Protein AF-A0A430BNZ7-F1 (afdb_monomer)

Secondary structure (DSSP, 8-state):
-----HHHHHHHHHTT-S-EEEETTEEEEPHHHHHHHHHT-

Foldseek 3Di:
DLPDDPVRVVVCVVVVLFDWDDDPPDIDTDPVSSCVVSVVD

Structure (mmCIF, N/CA/C/O backbone):
data_AF-A0A430BNZ7-F1
#
_entry.id   AF-A0A430BNZ7-F1
#
loop_
_atom_site.group_PDB
_atom_site.id
_atom_site.type_symbol
_atom_site.label_ato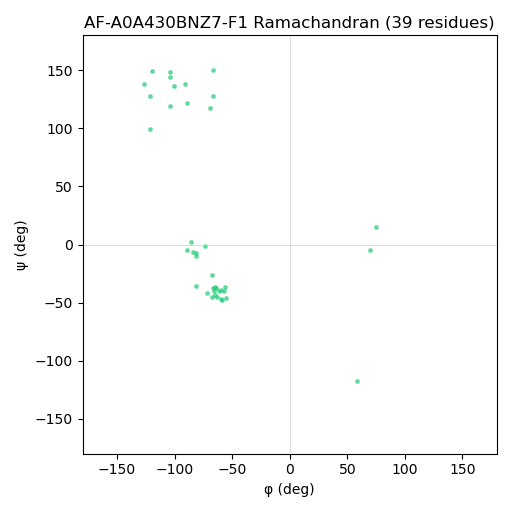m_id
_atom_site.label_alt_id
_atom_site.label_comp_id
_atom_site.label_asym_id
_atom_site.label_entity_id
_atom_site.label_seq_id
_atom_site.pdbx_PDB_ins_code
_atom_site.Cartn_x
_atom_site.Cartn_y
_atom_site.Cartn_z
_atom_site.occupancy
_atom_site.B_iso_or_equiv
_atom_site.auth_seq_id
_atom_site.auth_comp_id
_atom_site.auth_asym_id
_atom_site.auth_atom_id
_atom_site.pdbx_PDB_model_num
ATOM 1 N N . MET A 1 1 ? 13.771 3.259 -0.791 1.00 56.84 1 MET A N 1
ATOM 2 C CA . MET A 1 1 ? 12.733 4.038 -1.505 1.00 56.84 1 MET A CA 1
ATOM 3 C C . MET A 1 1 ? 12.249 3.155 -2.651 1.00 56.84 1 MET A C 1
ATOM 5 O O . MET A 1 1 ? 13.102 2.637 -3.349 1.00 56.84 1 MET A O 1
ATOM 9 N N . SER A 1 2 ? 10.949 2.883 -2.795 1.00 67.25 2 SER A N 1
ATOM 10 C CA . SER A 1 2 ? 10.430 1.813 -3.677 1.00 67.25 2 SER A CA 1
ATOM 11 C C . SER A 1 2 ? 10.495 2.099 -5.186 1.00 67.25 2 SER A C 1
ATOM 13 O O . SER A 1 2 ? 10.046 1.269 -5.965 1.00 67.25 2 SER A O 1
ATOM 15 N N . GLY A 1 3 ? 10.982 3.270 -5.615 1.00 78.56 3 GLY A N 1
ATOM 16 C CA . GLY A 1 3 ? 11.041 3.667 -7.032 1.00 78.56 3 GLY A CA 1
ATOM 17 C C . GLY A 1 3 ? 9.680 3.953 -7.690 1.00 78.56 3 GLY A C 1
ATOM 18 O O . GLY A 1 3 ? 9.633 4.4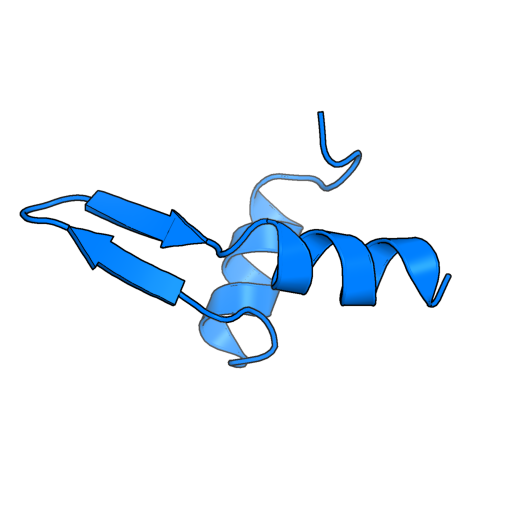03 -8.829 1.00 78.56 3 GLY A O 1
ATOM 19 N N . LEU A 1 4 ? 8.568 3.734 -6.981 1.00 81.50 4 LEU A N 1
ATOM 20 C CA . LEU A 1 4 ? 7.210 3.927 -7.487 1.00 81.50 4 LEU A CA 1
ATOM 21 C C . LEU A 1 4 ? 6.694 5.340 -7.202 1.00 81.50 4 LEU A C 1
ATOM 23 O O . LEU A 1 4 ? 6.840 5.862 -6.095 1.00 81.50 4 LEU A O 1
ATOM 27 N N . SER A 1 5 ? 6.013 5.930 -8.186 1.00 87.25 5 SER A N 1
ATOM 28 C CA . SER A 1 5 ? 5.297 7.193 -7.996 1.00 87.25 5 SER A CA 1
ATOM 29 C C . SER A 1 5 ? 4.110 7.023 -7.034 1.00 87.25 5 SER A C 1
ATOM 31 O O . SER A 1 5 ? 3.481 5.961 -6.977 1.00 87.25 5 SER A O 1
ATOM 33 N N . ILE A 1 6 ? 3.761 8.087 -6.300 1.00 88.00 6 ILE A N 1
ATOM 34 C CA . ILE A 1 6 ? 2.606 8.091 -5.385 1.00 88.00 6 ILE A CA 1
ATOM 35 C C . ILE A 1 6 ? 1.297 7.694 -6.106 1.00 88.00 6 ILE A C 1
ATOM 37 O O . ILE A 1 6 ? 0.591 6.825 -5.589 1.00 88.00 6 ILE A O 1
ATOM 41 N N . PRO A 1 7 ? 0.965 8.233 -7.301 1.00 92.12 7 PRO A N 1
ATOM 42 C CA . PRO A 1 7 ? -0.240 7.829 -8.032 1.00 92.12 7 PRO A CA 1
ATOM 43 C C . PRO A 1 7 ? -0.270 6.339 -8.380 1.00 92.12 7 PRO A C 1
ATOM 45 O O . PRO A 1 7 ? -1.321 5.704 -8.282 1.00 92.12 7 PRO A O 1
ATOM 48 N N . THR A 1 8 ? 0.877 5.767 -8.760 1.00 90.25 8 THR A N 1
ATOM 49 C CA . THR A 1 8 ? 0.994 4.332 -9.046 1.00 90.25 8 THR A CA 1
ATOM 50 C C . THR A 1 8 ? 0.700 3.512 -7.795 1.00 90.25 8 THR A C 1
ATOM 52 O O . THR A 1 8 ? -0.088 2.574 -7.858 1.00 90.25 8 THR A O 1
ATOM 55 N N . LEU A 1 9 ? 1.253 3.905 -6.643 1.00 87.44 9 LEU A N 1
ATOM 56 C CA . LEU A 1 9 ? 1.016 3.215 -5.376 1.00 87.44 9 LEU A CA 1
ATOM 57 C C . LEU A 1 9 ? -0.478 3.190 -5.010 1.00 87.44 9 LEU A C 1
ATOM 59 O O . LEU A 1 9 ? -1.018 2.130 -4.703 1.00 87.44 9 LEU A O 1
ATOM 63 N N . TYR A 1 10 ? -1.167 4.332 -5.100 1.00 89.12 10 TYR A N 1
ATOM 64 C CA . TYR A 1 10 ? -2.604 4.405 -4.812 1.00 89.12 10 TYR A CA 1
ATOM 65 C C . TYR A 1 10 ? -3.452 3.605 -5.805 1.00 89.12 10 TYR A C 1
ATOM 67 O O . TYR A 1 10 ? -4.428 2.978 -5.397 1.00 89.12 10 TYR A O 1
ATOM 75 N N . ARG A 1 11 ? -3.072 3.580 -7.088 1.00 91.00 11 ARG A N 1
ATOM 76 C CA . ARG A 1 11 ? -3.755 2.773 -8.109 1.00 91.00 11 ARG A CA 1
ATOM 77 C C . ARG A 1 11 ? -3.612 1.275 -7.838 1.00 91.00 11 ARG A C 1
ATOM 79 O O . ARG A 1 11 ? -4.590 0.542 -7.939 1.00 91.00 11 ARG A O 1
ATOM 86 N N . LEU A 1 12 ? -2.415 0.827 -7.469 1.00 89.75 12 LEU A N 1
ATOM 87 C CA . LEU A 1 12 ? -2.156 -0.573 -7.124 1.00 89.75 12 LEU A CA 1
ATOM 88 C C . LEU A 1 12 ? -2.905 -0.978 -5.847 1.00 89.75 12 LEU A C 1
ATOM 90 O O . LEU A 1 12 ? -3.524 -2.038 -5.799 1.00 89.75 12 LEU A O 1
ATOM 94 N N . MET A 1 13 ? -2.951 -0.094 -4.844 1.00 87.81 13 MET A N 1
ATOM 95 C CA . MET A 1 13 ? -3.790 -0.293 -3.660 1.00 87.81 13 MET A CA 1
ATOM 96 C C . MET A 1 13 ? -5.277 -0.416 -4.014 1.00 87.81 13 MET A C 1
ATOM 98 O O . MET A 1 13 ? -5.948 -1.304 -3.497 1.00 87.81 13 MET A O 1
ATOM 102 N N . SER A 1 14 ? -5.814 0.467 -4.867 1.00 89.00 14 SER A N 1
ATOM 103 C CA . SER A 1 14 ? -7.243 0.449 -5.214 1.00 89.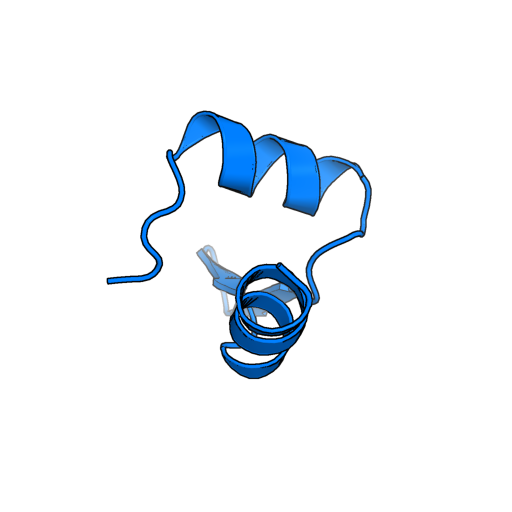00 14 SER A CA 1
ATOM 104 C C . SER A 1 14 ? -7.641 -0.786 -6.020 1.00 89.00 14 SER A C 1
ATOM 106 O O . SER A 1 14 ? -8.792 -1.198 -5.964 1.00 89.00 14 SER A O 1
ATOM 108 N N . ARG A 1 15 ? -6.696 -1.373 -6.762 1.00 89.94 15 ARG A N 1
ATOM 109 C CA . ARG A 1 15 ? -6.890 -2.612 -7.526 1.00 89.94 15 ARG A CA 1
ATOM 110 C C . ARG A 1 15 ? -6.708 -3.885 -6.693 1.00 89.94 15 ARG A C 1
ATOM 112 O O . ARG A 1 15 ? -6.966 -4.967 -7.201 1.00 89.94 15 ARG A O 1
ATOM 119 N N . GLY A 1 16 ? -6.277 -3.767 -5.435 1.00 87.44 16 GLY A N 1
ATOM 120 C CA . GLY A 1 16 ? -5.979 -4.922 -4.581 1.00 87.44 16 GLY A CA 1
ATOM 121 C C . GLY A 1 16 ? -4.666 -5.628 -4.932 1.00 87.44 16 GLY A C 1
ATOM 122 O O . GLY A 1 16 ? -4.430 -6.734 -4.465 1.00 87.44 16 GLY A O 1
ATOM 123 N N . GLU A 1 17 ? -3.798 -4.990 -5.722 1.00 88.00 17 GLU A N 1
ATOM 124 C CA . GLU A 1 17 ? -2.491 -5.531 -6.128 1.00 88.00 17 GLU A CA 1
ATOM 125 C C . GLU A 1 17 ? -1.409 -5.327 -5.048 1.00 88.00 17 GLU A C 1
ATOM 127 O O . GLU A 1 17 ? -0.289 -5.821 -5.167 1.00 88.00 17 GLU A O 1
ATOM 132 N N . LEU A 1 18 ? -1.733 -4.587 -3.982 1.00 90.31 18 LEU A N 1
ATOM 133 C CA . LEU A 1 18 ? -0.871 -4.380 -2.824 1.00 90.31 18 LEU A CA 1
ATOM 134 C C . LEU A 1 18 ? -1.554 -4.857 -1.547 1.00 90.31 18 LEU A C 1
ATOM 136 O O . LEU A 1 18 ? -2.636 -4.383 -1.196 1.00 90.31 18 LEU A O 1
ATOM 140 N N . ASP A 1 19 ? -0.859 -5.705 -0.794 1.00 91.94 19 ASP A N 1
ATOM 141 C CA . ASP A 1 19 ? -1.292 -6.093 0.540 1.00 91.94 19 ASP A CA 1
ATOM 142 C C . ASP A 1 19 ? -1.169 -4.903 1.490 1.00 91.94 19 ASP A C 1
ATOM 144 O O . ASP A 1 19 ? -0.072 -4.395 1.765 1.00 91.94 19 ASP A O 1
ATOM 148 N N . THR A 1 20 ? -2.310 -4.473 2.027 1.00 92.88 20 THR A N 1
ATOM 149 C CA . THR A 1 20 ? -2.378 -3.357 2.969 1.00 92.88 20 THR A CA 1
ATOM 150 C C . THR A 1 20 ? -2.956 -3.777 4.308 1.00 92.88 20 THR A C 1
ATOM 152 O O . THR A 1 20 ? -3.797 -4.667 4.402 1.00 92.88 20 THR A O 1
ATOM 155 N N . VAL A 1 21 ? -2.505 -3.105 5.364 1.00 93.69 21 VAL A N 1
ATOM 156 C CA . VAL A 1 21 ? -3.030 -3.257 6.721 1.00 93.69 21 VAL A CA 1
ATOM 157 C C . VAL A 1 21 ? -3.412 -1.890 7.272 1.00 93.69 21 VAL A C 1
ATOM 159 O O . VAL A 1 21 ? -2.708 -0.894 7.077 1.00 93.69 21 VAL A O 1
ATOM 162 N N . LYS A 1 22 ? -4.559 -1.818 7.948 1.00 94.06 22 LYS A N 1
ATOM 163 C CA . LYS A 1 22 ? -5.011 -0.596 8.617 1.00 94.06 22 LYS A CA 1
ATOM 164 C C . LYS A 1 22 ? -4.463 -0.576 10.041 1.00 94.06 22 LYS A C 1
ATOM 166 O O . LYS A 1 22 ? -4.756 -1.470 10.824 1.00 94.06 22 LYS A O 1
ATOM 171 N N . VAL A 1 23 ? -3.703 0.462 10.377 1.00 95.50 23 VAL A N 1
ATOM 172 C CA . VAL A 1 23 ? -3.155 0.696 11.718 1.00 95.50 23 VAL A CA 1
ATOM 173 C C . VAL A 1 23 ? -3.668 2.048 12.204 1.00 95.50 23 VAL A C 1
ATOM 175 O O . VAL A 1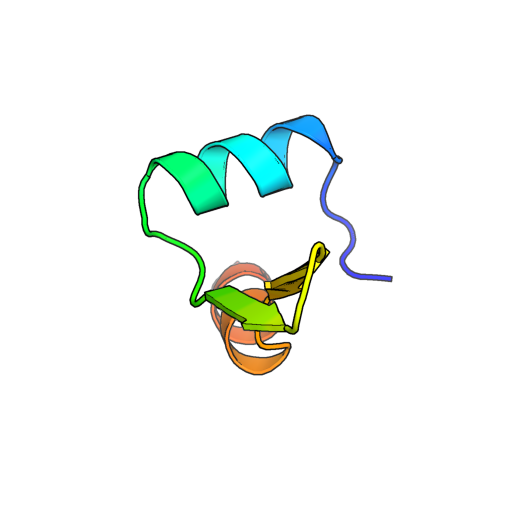 23 ? -3.196 3.112 11.791 1.00 95.50 23 VAL A O 1
ATOM 178 N N . GLY A 1 24 ? -4.712 2.013 13.035 1.00 94.94 24 GLY A N 1
ATOM 179 C CA . GLY A 1 24 ? -5.435 3.208 13.469 1.00 94.94 24 GLY A CA 1
ATOM 180 C C . GLY A 1 24 ? -6.012 3.992 12.283 1.00 94.94 24 GLY A C 1
ATOM 181 O O . GLY A 1 24 ? -6.854 3.489 11.536 1.00 94.94 24 GLY A O 1
ATOM 182 N N . ARG A 1 25 ? -5.545 5.237 12.104 1.00 94.25 25 ARG A N 1
ATOM 183 C CA . ARG A 1 25 ? -5.938 6.122 10.988 1.00 94.25 25 ARG A CA 1
ATOM 184 C C . ARG A 1 25 ? -5.059 5.978 9.738 1.00 94.25 25 ARG A C 1
ATOM 186 O O . ARG A 1 25 ? -5.340 6.621 8.734 1.00 94.25 25 ARG A O 1
ATOM 193 N N . ARG A 1 26 ? -3.996 5.170 9.785 1.00 92.81 26 ARG A N 1
ATOM 194 C CA . ARG A 1 26 ? -3.043 4.995 8.679 1.00 92.81 26 ARG A CA 1
ATOM 195 C C . A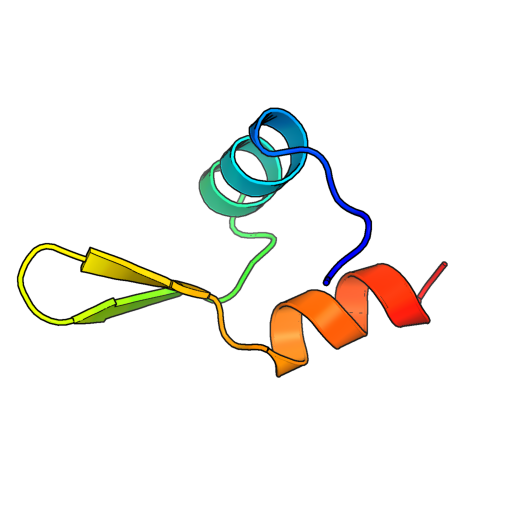RG A 1 26 ? -3.281 3.667 7.968 1.00 92.81 26 ARG A C 1
ATOM 197 O O . ARG A 1 26 ? -3.601 2.662 8.600 1.00 92.81 26 ARG A O 1
ATOM 204 N N . ARG A 1 27 ? -3.089 3.656 6.651 1.00 91.12 27 ARG A N 1
ATOM 205 C CA . ARG A 1 27 ? -3.007 2.435 5.843 1.00 91.12 27 ARG A CA 1
ATOM 206 C C . ARG A 1 27 ? -1.543 2.207 5.494 1.00 91.12 27 ARG A C 1
ATOM 208 O O . ARG A 1 27 ? -0.928 3.069 4.876 1.00 91.12 27 ARG A O 1
ATOM 215 N N . LEU A 1 28 ? -0.995 1.078 5.921 1.00 92.00 28 LEU A N 1
ATOM 216 C CA . LEU A 1 28 ? 0.380 0.682 5.634 1.00 92.00 28 LEU A CA 1
ATOM 217 C C . LEU A 1 28 ? 0.381 -0.393 4.547 1.00 92.00 28 LEU A C 1
ATOM 219 O O . LEU A 1 28 ? -0.550 -1.192 4.465 1.00 92.00 28 LEU A O 1
ATOM 223 N N . VAL A 1 29 ? 1.425 -0.408 3.723 1.00 90.69 29 VAL A N 1
ATOM 224 C CA . VAL A 1 29 ? 1.661 -1.438 2.700 1.00 90.69 29 VAL A CA 1
ATOM 225 C C . VAL A 1 29 ? 2.699 -2.410 3.233 1.00 90.69 29 VAL A C 1
ATOM 227 O O . VAL A 1 29 ? 3.712 -1.976 3.786 1.00 90.69 29 VAL A O 1
ATOM 230 N N . LYS A 1 30 ? 2.483 -3.714 3.053 1.00 91.44 30 LYS A N 1
ATOM 231 C CA . LYS A 1 30 ? 3.512 -4.707 3.374 1.00 91.44 30 LYS A CA 1
ATOM 232 C C . LYS A 1 30 ? 4.696 -4.544 2.422 1.00 91.44 30 LYS A C 1
ATOM 234 O O . LYS A 1 30 ? 4.523 -4.578 1.206 1.00 91.44 30 LYS A O 1
ATOM 239 N N . VAL A 1 31 ? 5.905 -4.426 2.970 1.00 89.00 31 VAL A N 1
ATOM 240 C CA . VAL A 1 31 ? 7.142 -4.280 2.179 1.00 89.00 31 VAL A CA 1
ATOM 241 C C . VAL A 1 31 ? 7.321 -5.447 1.205 1.00 89.00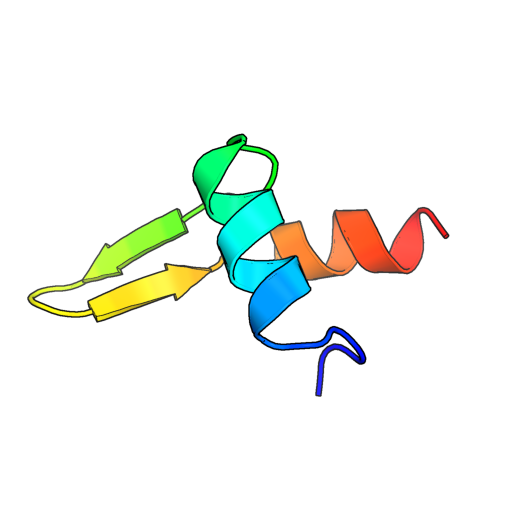 31 VAL A C 1
ATOM 243 O O . VAL A 1 31 ? 7.652 -5.232 0.047 1.00 89.00 31 VAL A O 1
ATOM 246 N N . GLU A 1 32 ? 7.004 -6.669 1.632 1.00 87.88 32 GLU A N 1
ATOM 247 C CA . GLU A 1 32 ? 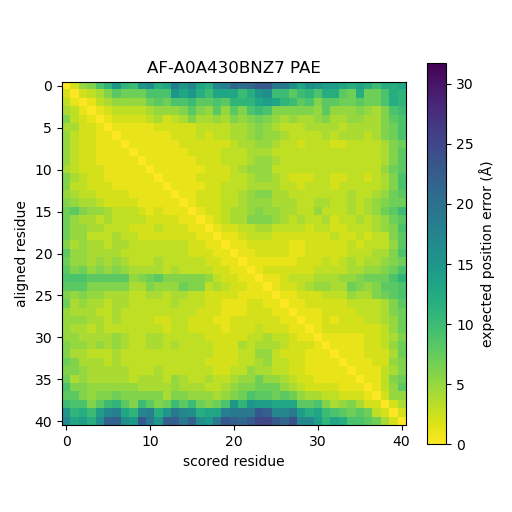7.018 -7.861 0.777 1.00 87.88 32 GLU A CA 1
ATOM 248 C C . GLU A 1 32 ? 6.121 -7.720 -0.464 1.00 87.88 32 GLU A C 1
ATOM 250 O O . GLU A 1 32 ? 6.480 -8.164 -1.549 1.00 87.88 32 GLU A O 1
ATOM 255 N N . SER A 1 33 ? 4.970 -7.054 -0.337 1.00 87.19 33 SER A N 1
ATOM 256 C CA . SER A 1 33 ? 4.079 -6.794 -1.472 1.00 87.19 33 SER A CA 1
ATOM 257 C C . SER A 1 33 ? 4.707 -5.845 -2.488 1.00 87.19 33 SER A C 1
ATOM 259 O O . SER A 1 33 ? 4.546 -6.041 -3.687 1.00 87.19 33 SER A O 1
ATOM 261 N N . ILE A 1 34 ? 5.446 -4.838 -2.012 1.00 85.81 34 ILE A N 1
ATOM 262 C CA . ILE A 1 34 ? 6.197 -3.916 -2.873 1.00 85.81 34 ILE A CA 1
ATOM 263 C C . ILE A 1 34 ? 7.334 -4.671 -3.562 1.00 85.81 34 ILE A C 1
ATOM 265 O O . ILE A 1 34 ? 7.511 -4.541 -4.768 1.00 85.81 34 ILE A O 1
ATOM 269 N N . ASN A 1 35 ? 8.071 -5.493 -2.815 1.00 86.12 35 ASN A N 1
ATOM 270 C CA . ASN A 1 35 ? 9.186 -6.265 -3.355 1.00 86.12 35 ASN A CA 1
ATOM 271 C C . ASN A 1 35 ? 8.732 -7.287 -4.404 1.00 86.12 35 ASN A C 1
ATOM 273 O O . ASN A 1 35 ? 9.423 -7.449 -5.399 1.00 86.12 35 ASN A O 1
ATOM 277 N N . ARG A 1 36 ? 7.567 -7.929 -4.237 1.00 85.00 36 ARG A N 1
ATOM 278 C CA . ARG A 1 36 ? 6.987 -8.809 -5.268 1.00 85.00 36 ARG A CA 1
ATOM 279 C C . ARG A 1 36 ? 6.684 -8.064 -6.567 1.00 85.00 36 ARG A C 1
ATOM 281 O O . ARG A 1 36 ? 6.936 -8.599 -7.634 1.00 85.00 36 ARG A O 1
ATOM 288 N N . LEU A 1 37 ? 6.177 -6.836 -6.481 1.00 81.50 37 LEU A N 1
ATOM 289 C CA . LEU A 1 37 ? 5.877 -6.012 -7.655 1.00 81.50 37 LEU A CA 1
ATOM 290 C C . LEU A 1 37 ? 7.135 -5.497 -8.357 1.00 81.50 37 LEU A C 1
ATOM 292 O O . LEU A 1 37 ? 7.187 -5.484 -9.580 1.00 81.50 37 LEU A O 1
ATOM 296 N N . VAL A 1 38 ? 8.132 -5.055 -7.590 1.00 79.69 38 VAL A N 1
ATOM 297 C CA . VAL A 1 38 ? 9.364 -4.465 -8.137 1.00 79.69 38 VAL A CA 1
ATOM 298 C C . VAL A 1 38 ? 10.360 -5.537 -8.584 1.00 79.69 38 VAL A C 1
ATOM 300 O O . VAL A 1 38 ? 11.050 -5.338 -9.569 1.00 79.69 38 VAL A O 1
ATOM 303 N N . GLY A 1 39 ? 10.440 -6.668 -7.881 1.00 70.31 39 GLY A N 1
ATOM 304 C CA . GLY A 1 39 ? 11.328 -7.784 -8.221 1.00 70.31 39 GLY A CA 1
ATOM 305 C C . GLY A 1 39 ? 10.783 -8.718 -9.305 1.00 70.31 39 GLY A C 1
ATOM 306 O O . GLY A 1 39 ? 11.523 -9.569 -9.783 1.00 70.31 39 GLY A O 1
ATOM 307 N N . ALA A 1 40 ? 9.509 -8.577 -9.686 1.00 58.28 40 ALA A N 1
ATOM 308 C CA . ALA A 1 40 ? 8.934 -9.234 -10.862 1.00 58.28 40 ALA A CA 1
ATOM 309 C C . ALA A 1 40 ? 9.145 -8.434 -12.166 1.00 58.28 40 ALA A C 1
ATOM 311 O O . ALA A 1 40 ? 8.630 -8.846 -13.206 1.00 58.28 40 ALA A O 1
ATOM 312 N N . ALA A 1 41 ? 9.848 -7.297 -12.100 1.00 48.16 41 ALA A N 1
ATOM 313 C CA . ALA A 1 41 ? 10.144 -6.417 -13.228 1.00 48.16 41 ALA A CA 1
ATOM 314 C C . ALA A 1 41 ? 11.594 -6.564 -13.707 1.00 48.16 41 ALA A C 1
ATOM 316 O O . ALA A 1 41 ? 12.479 -6.815 -12.856 1.00 48.16 41 ALA A O 1
#

Nearest PDB structures (foldseek):
  4r4e-assembly1_A  TM=7.252E-01  e=1.343E+00  Bacillus subtilis subsp. subtilis str. 168
  6amk-assembly1_B  TM=6.325E-01  e=3.096E+00  Streptomyces venezuelae
  3eqx-assembly1_B  T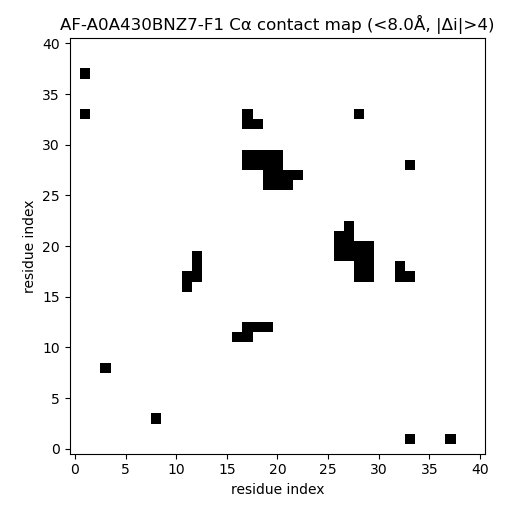M=4.100E-01  e=2.512E+00  Shewanella oneidensis

Sequence (41 aa):
MSGLSIPTLYRLMSRGELDTVKVGRRRLVKVESINRLVGAA

Radius of gyration: 10.1 Å; Cα contacts (8 Å, |Δi|>4): 27; chains: 1; bounding box: 20×17×27 Å

pLDDT: mean 85.51, std 10.54, range [48.16, 95.5]

Mean predicted aligned error: 4.5 Å

Solvent-accessible surface area (backbone atoms only — not comparable to full-atom values): 2647 Å² total; per-residue (Å²): 132,90,88,68,54,72,71,57,52,54,52,35,45,75,71,63,74,36,54,67,49,77,56,90,96,44,78,45,70,45,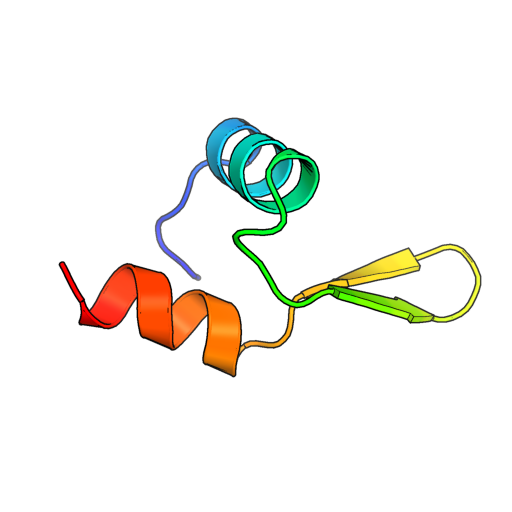65,67,39,53,47,55,61,58,70,74,101